Protein AF-J9EP85-F1 (afdb_monomer)

Structure (mmCIF, N/CA/C/O backbone):
data_AF-J9EP85-F1
#
_entry.id   AF-J9EP85-F1
#
loop_
_atom_site.group_PDB
_atom_site.id
_atom_site.type_symbol
_atom_site.label_atom_id
_atom_site.label_alt_id
_atom_site.label_comp_id
_atom_site.label_asym_id
_atom_site.label_entity_id
_atom_site.label_seq_id
_atom_site.pdbx_PDB_ins_code
_atom_site.Cartn_x
_atom_site.Cartn_y
_atom_site.Cartn_z
_atom_site.occupancy
_atom_site.B_iso_or_equiv
_atom_site.auth_seq_id
_atom_site.auth_comp_id
_atom_site.auth_asym_id
_ato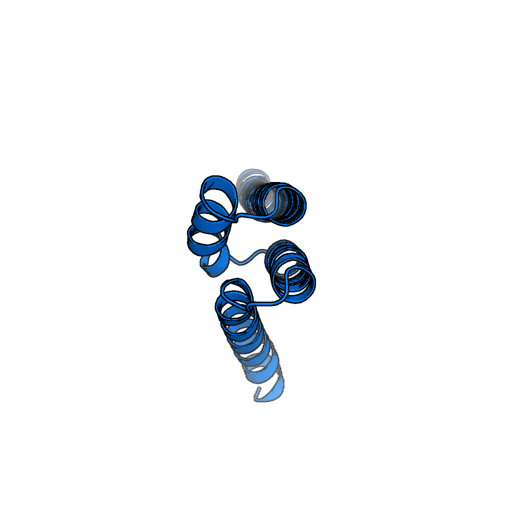m_site.auth_atom_id
_atom_site.pdbx_PDB_model_num
ATOM 1 N N . ALA A 1 1 ? -6.222 -29.318 -10.167 1.00 49.34 1 ALA A N 1
ATOM 2 C CA . ALA A 1 1 ? -6.201 -28.371 -11.299 1.00 49.34 1 ALA A CA 1
ATOM 3 C C . ALA A 1 1 ? -5.025 -27.412 -11.127 1.00 49.34 1 ALA A C 1
ATOM 5 O O . ALA A 1 1 ? -5.149 -26.448 -10.385 1.00 49.34 1 ALA A O 1
ATOM 6 N N . TYR A 1 2 ? -3.887 -27.699 -11.774 1.00 46.50 2 TYR A N 1
ATOM 7 C CA . TYR A 1 2 ? -2.642 -26.918 -11.655 1.00 46.50 2 TYR A CA 1
ATOM 8 C C . TYR A 1 2 ? -2.848 -25.413 -11.916 1.00 46.50 2 TYR A C 1
ATOM 10 O O . TYR A 1 2 ? -2.273 -24.581 -11.225 1.00 46.50 2 TYR A O 1
ATOM 18 N N . LEU A 1 3 ? -3.750 -25.066 -12.843 1.00 34.75 3 LEU A N 1
ATOM 19 C CA . LEU A 1 3 ? -4.075 -23.682 -13.207 1.00 34.75 3 LEU A CA 1
ATOM 20 C C . LEU A 1 3 ? -4.919 -22.935 -12.153 1.00 34.75 3 LEU A C 1
ATOM 22 O O . LEU A 1 3 ? -4.737 -21.735 -11.981 1.00 34.75 3 LEU A O 1
ATOM 26 N N . LEU A 1 4 ? -5.786 -23.633 -11.406 1.00 48.41 4 LEU A N 1
ATOM 27 C CA . LEU A 1 4 ? -6.554 -23.041 -10.295 1.00 48.41 4 LEU A CA 1
ATOM 28 C C . LEU A 1 4 ? -5.678 -22.844 -9.048 1.00 48.41 4 LEU A C 1
ATOM 30 O O . LEU A 1 4 ? -5.798 -21.835 -8.357 1.00 48.41 4 LEU A O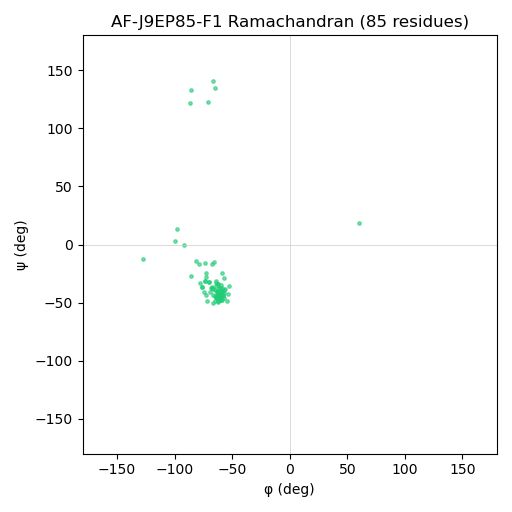 1
ATOM 34 N N . SER A 1 5 ? -4.753 -23.773 -8.781 1.00 51.75 5 SER A N 1
ATOM 35 C CA . SER A 1 5 ? -3.726 -23.583 -7.748 1.00 51.75 5 SER A CA 1
ATOM 36 C C . SER A 1 5 ? -2.734 -22.481 -8.131 1.00 51.75 5 SER A C 1
ATOM 38 O O . SER A 1 5 ? -2.339 -21.696 -7.273 1.00 51.75 5 SER A O 1
ATOM 40 N N . ALA A 1 6 ? -2.390 -22.368 -9.419 1.00 54.62 6 ALA A N 1
ATOM 41 C CA . ALA A 1 6 ? -1.510 -21.318 -9.918 1.00 54.62 6 ALA A CA 1
ATOM 42 C C . ALA A 1 6 ? -2.118 -19.926 -9.715 1.00 54.62 6 ALA A C 1
ATOM 44 O O . ALA A 1 6 ? -1.409 -19.035 -9.274 1.00 54.62 6 ALA A O 1
ATOM 45 N N . SER A 1 7 ? -3.422 -19.719 -9.942 1.00 67.56 7 SER A N 1
ATOM 46 C CA . SER A 1 7 ? -4.022 -18.388 -9.745 1.00 67.56 7 SER A CA 1
ATOM 47 C C . SER A 1 7 ? -3.985 -17.906 -8.291 1.00 67.56 7 SER A C 1
ATOM 49 O O . SER A 1 7 ? -3.795 -16.715 -8.052 1.00 67.56 7 SER A O 1
ATOM 51 N N . GLY A 1 8 ? -4.147 -18.817 -7.324 1.00 78.69 8 GLY A N 1
ATOM 52 C CA . GLY A 1 8 ? -4.058 -18.489 -5.898 1.00 78.69 8 GLY A CA 1
ATOM 53 C C . GLY A 1 8 ? -2.621 -18.201 -5.467 1.00 78.69 8 GLY A C 1
ATOM 54 O O . GLY A 1 8 ? -2.356 -17.154 -4.881 1.00 78.69 8 GLY A O 1
ATOM 55 N N . GLN A 1 9 ? -1.690 -19.085 -5.837 1.00 85.19 9 GLN A N 1
ATOM 56 C CA . GLN A 1 9 ? -0.271 -18.929 -5.516 1.00 85.19 9 GLN A CA 1
ATOM 57 C C . GLN A 1 9 ? 0.319 -17.668 -6.158 1.00 85.19 9 GLN A C 1
ATOM 59 O O . GLN A 1 9 ? 0.935 -16.868 -5.469 1.00 85.19 9 GLN A O 1
ATOM 64 N N . LEU A 1 10 ? 0.037 -17.420 -7.441 1.00 85.56 10 LEU A N 1
ATOM 65 C CA . LEU A 1 10 ? 0.484 -16.212 -8.139 1.00 85.56 10 LEU A CA 1
ATOM 66 C C . LEU A 1 10 ? -0.060 -14.941 -7.482 1.00 85.56 10 LEU A C 1
ATOM 68 O O . LEU A 1 10 ? 0.644 -13.936 -7.408 1.00 85.56 10 LEU A O 1
ATOM 72 N N . ARG A 1 11 ? -1.306 -14.962 -6.989 1.00 86.69 11 ARG A N 1
ATOM 73 C CA . ARG A 1 11 ? -1.869 -13.827 -6.249 1.00 86.69 11 ARG A CA 1
ATOM 74 C C . ARG A 1 11 ? -1.100 -13.582 -4.952 1.00 86.69 11 ARG A C 1
ATOM 76 O O . ARG A 1 11 ? -0.779 -12.434 -4.657 1.00 86.69 1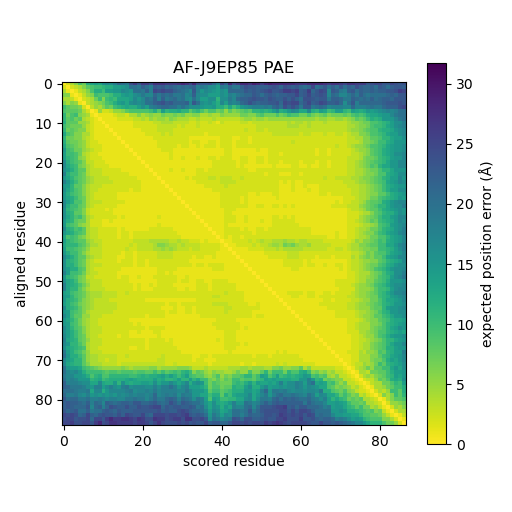1 ARG A O 1
ATOM 83 N N . ASP A 1 12 ? -0.821 -14.635 -4.192 1.00 90.62 12 ASP A N 1
ATOM 84 C CA . ASP A 1 12 ? -0.071 -14.549 -2.938 1.00 90.62 12 ASP A CA 1
ATOM 85 C C . ASP A 1 12 ? 1.381 -14.099 -3.145 1.00 90.62 12 ASP A C 1
ATOM 87 O O . ASP A 1 12 ? 1.881 -13.260 -2.387 1.00 90.62 12 ASP A O 1
ATOM 91 N N . ASP A 1 13 ? 2.025 -14.575 -4.207 1.00 92.12 13 ASP A N 1
ATOM 92 C CA . ASP A 1 13 ? 3.366 -14.154 -4.599 1.00 92.12 13 ASP A CA 1
ATOM 93 C C . ASP A 1 13 ? 3.368 -12.663 -4.976 1.00 92.12 13 ASP A C 1
ATOM 95 O O . ASP A 1 13 ? 4.191 -11.900 -4.472 1.00 92.12 13 ASP A O 1
ATOM 99 N N . LEU A 1 14 ? 2.388 -12.203 -5.768 1.00 92.56 14 LEU A N 1
ATOM 100 C CA . LEU A 1 14 ? 2.237 -10.784 -6.117 1.00 92.56 14 LEU A CA 1
ATOM 101 C C . LEU A 1 14 ? 2.025 -9.904 -4.883 1.00 92.56 14 LEU A C 1
ATOM 103 O O . LEU A 1 14 ? 2.648 -8.849 -4.773 1.00 92.56 14 LEU A O 1
ATOM 107 N N . ILE A 1 15 ? 1.171 -10.325 -3.944 1.00 94.94 15 ILE A N 1
ATOM 108 C CA . ILE A 1 15 ? 0.972 -9.607 -2.676 1.00 94.94 15 ILE A CA 1
ATOM 109 C C . ILE A 1 15 ? 2.308 -9.465 -1.943 1.00 94.94 15 ILE A C 1
ATOM 111 O O . ILE A 1 15 ? 2.644 -8.371 -1.495 1.00 94.94 15 ILE A O 1
ATOM 115 N N . THR A 1 16 ? 3.086 -10.544 -1.867 1.00 96.19 16 THR A N 1
ATOM 116 C CA . THR A 1 16 ? 4.401 -10.547 -1.216 1.00 96.19 16 THR A CA 1
ATOM 117 C C . THR A 1 16 ? 5.375 -9.596 -1.918 1.00 96.19 16 THR A C 1
ATOM 119 O O . THR A 1 16 ? 5.991 -8.762 -1.257 1.00 96.19 16 THR A O 1
ATOM 122 N N . CYS A 1 17 ? 5.453 -9.630 -3.253 1.00 96.50 17 CYS A N 1
ATOM 123 C CA . CYS A 1 17 ? 6.284 -8.705 -4.030 1.00 96.50 17 CYS A CA 1
ATOM 124 C C . CYS A 1 17 ? 5.913 -7.238 -3.780 1.00 96.50 17 CYS A C 1
ATOM 126 O O . CYS A 1 17 ? 6.796 -6.394 -3.613 1.00 96.50 17 CYS A O 1
ATOM 128 N N . TYR A 1 18 ? 4.617 -6.920 -3.737 1.00 97.75 18 TYR A N 1
ATOM 129 C CA . TYR A 1 18 ? 4.180 -5.555 -3.467 1.00 97.75 18 TYR A CA 1
ATOM 130 C C . TYR A 1 18 ? 4.430 -5.129 -2.023 1.00 97.75 18 TYR A C 1
ATOM 132 O O . TYR A 1 18 ? 4.741 -3.963 -1.817 1.00 97.75 18 TYR A O 1
ATOM 140 N N . ILE A 1 19 ? 4.370 -6.035 -1.041 1.00 98.19 19 ILE A N 1
ATOM 141 C CA . ILE A 1 19 ? 4.791 -5.728 0.334 1.00 98.19 19 ILE A CA 1
ATOM 142 C C . ILE A 1 19 ? 6.272 -5.331 0.358 1.00 98.19 19 ILE A C 1
ATOM 144 O O . ILE A 1 19 ? 6.599 -4.298 0.932 1.00 98.19 19 ILE A O 1
ATOM 148 N N . CYS A 1 20 ? 7.151 -6.068 -0.328 1.00 97.75 20 CYS A N 1
ATOM 149 C CA . CYS A 1 20 ? 8.571 -5.704 -0.420 1.00 97.75 20 CYS A CA 1
ATOM 150 C C . CYS A 1 20 ? 8.788 -4.334 -1.089 1.00 97.75 20 CYS A C 1
ATOM 152 O O . CYS A 1 20 ? 9.640 -3.557 -0.667 1.00 97.75 20 CYS A O 1
ATOM 154 N N . LEU A 1 21 ? 7.998 -3.999 -2.114 1.00 98.06 21 LEU A N 1
ATOM 155 C CA . LEU A 1 21 ? 8.085 -2.704 -2.802 1.00 98.06 21 LEU A CA 1
ATOM 156 C C . LEU A 1 21 ? 7.686 -1.504 -1.926 1.00 98.06 21 LEU A C 1
ATOM 158 O O . LEU A 1 21 ? 8.018 -0.374 -2.289 1.00 98.06 21 LEU A O 1
ATOM 162 N N . LEU A 1 22 ? 7.019 -1.713 -0.785 1.00 98.25 22 LEU A N 1
ATOM 163 C CA . LEU A 1 22 ? 6.714 -0.638 0.166 1.00 98.25 22 LEU A CA 1
ATOM 164 C C . LEU A 1 22 ? 7.966 -0.080 0.855 1.00 98.25 22 LEU A C 1
ATOM 166 O O . LEU A 1 22 ? 7.908 1.020 1.385 1.00 98.25 22 LEU A O 1
ATOM 170 N N . GLU A 1 23 ? 9.093 -0.786 0.823 1.00 97.31 23 GLU A N 1
ATOM 171 C CA . GLU A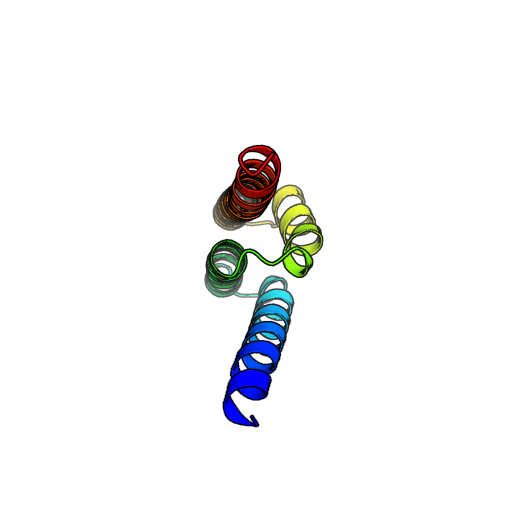 1 23 ? 10.366 -0.328 1.403 1.00 97.31 23 GLU A CA 1
ATOM 172 C C . GLU A 1 23 ? 11.317 0.260 0.348 1.00 97.31 23 GLU A C 1
ATOM 174 O O . GLU A 1 23 ? 12.443 0.650 0.647 1.00 97.31 23 GLU A O 1
ATOM 179 N N . HIS A 1 24 ? 10.874 0.343 -0.909 1.00 98.44 24 HIS A N 1
ATOM 180 C CA . HIS A 1 24 ? 11.706 0.809 -2.010 1.00 98.44 24 HIS A CA 1
ATOM 181 C C . HIS A 1 24 ? 12.076 2.297 -1.857 1.00 98.44 24 HIS A C 1
ATOM 183 O O . HIS A 1 24 ? 11.237 3.128 -1.504 1.00 98.44 24 HIS A O 1
ATOM 189 N N . GLU A 1 25 ? 13.313 2.670 -2.201 1.00 97.75 25 GLU A N 1
ATOM 190 C CA . GLU A 1 25 ? 13.819 4.050 -2.079 1.00 97.75 25 GLU A CA 1
ATOM 191 C C . GLU A 1 25 ? 12.994 5.066 -2.893 1.00 97.75 25 GLU A C 1
ATOM 193 O O . GLU A 1 25 ? 12.679 6.166 -2.434 1.00 97.75 25 GLU A O 1
ATOM 198 N N . ASN A 1 26 ? 12.582 4.665 -4.097 1.00 98.12 26 ASN A N 1
ATOM 199 C CA . ASN A 1 26 ? 11.772 5.474 -4.998 1.00 98.12 26 ASN A CA 1
ATOM 200 C C . ASN A 1 26 ? 10.325 5.626 -4.494 1.00 98.12 26 ASN A C 1
ATOM 202 O O . ASN A 1 26 ? 9.592 4.644 -4.366 1.00 98.12 26 ASN A O 1
ATOM 206 N N . GLU A 1 27 ? 9.890 6.875 -4.306 1.00 98.31 27 GLU A N 1
ATOM 207 C CA . GLU A 1 27 ? 8.527 7.229 -3.884 1.00 98.31 27 GLU A CA 1
ATOM 208 C C . GLU A 1 27 ? 7.439 6.618 -4.785 1.00 98.31 27 GLU A C 1
ATOM 210 O O . GLU A 1 27 ? 6.424 6.121 -4.292 1.00 98.31 27 GLU A O 1
ATOM 215 N N . GLN A 1 28 ? 7.625 6.635 -6.111 1.00 98.06 28 GLN A N 1
ATOM 216 C CA . GLN A 1 28 ? 6.606 6.134 -7.037 1.00 98.06 28 GLN A CA 1
ATOM 217 C C . GLN A 1 28 ? 6.469 4.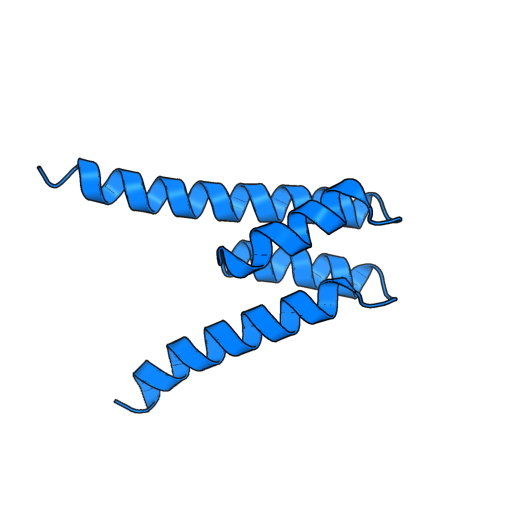611 -6.964 1.00 98.06 28 GLN A C 1
ATOM 219 O O . GLN A 1 28 ? 5.351 4.112 -7.102 1.00 98.06 28 GLN A O 1
ATOM 224 N N . SER A 1 29 ? 7.554 3.882 -6.676 1.00 98.31 29 SER A N 1
ATOM 225 C CA . SER A 1 29 ? 7.496 2.439 -6.403 1.00 98.31 29 SER A CA 1
ATOM 226 C C . SER A 1 29 ? 6.624 2.143 -5.183 1.00 98.31 29 SER A C 1
ATOM 228 O O . SER A 1 29 ? 5.708 1.323 -5.275 1.00 98.31 29 SER A O 1
ATOM 230 N N . ARG A 1 30 ? 6.824 2.873 -4.075 1.00 98.62 30 ARG A N 1
ATOM 231 C CA . ARG A 1 30 ? 6.009 2.713 -2.858 1.00 98.62 30 ARG A CA 1
ATOM 232 C C . ARG A 1 30 ? 4.540 3.063 -3.102 1.00 98.62 30 ARG A C 1
ATOM 234 O O . ARG A 1 30 ? 3.653 2.297 -2.736 1.00 98.62 30 ARG A O 1
ATOM 241 N N . LYS A 1 31 ? 4.254 4.163 -3.813 1.00 98.38 31 LYS A N 1
ATOM 242 C CA . LYS A 1 31 ? 2.877 4.526 -4.217 1.00 98.38 31 LYS A CA 1
ATOM 243 C C . LYS A 1 31 ? 2.229 3.456 -5.092 1.00 98.38 31 LYS A C 1
ATOM 245 O O . LYS A 1 31 ? 1.057 3.129 -4.901 1.00 98.38 31 LYS A O 1
ATOM 250 N N . GLY A 1 32 ? 2.975 2.918 -6.056 1.00 97.56 32 GLY A N 1
ATOM 251 C CA . GLY A 1 32 ? 2.523 1.830 -6.920 1.00 97.56 32 GLY A CA 1
ATOM 252 C C . GLY A 1 32 ? 2.158 0.584 -6.116 1.00 97.56 32 GLY A C 1
ATOM 253 O O . GLY A 1 32 ? 1.083 0.017 -6.320 1.00 97.56 32 GLY A O 1
ATOM 254 N N . ALA A 1 33 ? 2.996 0.223 -5.144 1.00 98.00 33 ALA A N 1
ATOM 255 C CA . ALA A 1 33 ? 2.743 -0.879 -4.226 1.00 98.00 33 ALA A CA 1
ATOM 256 C C . ALA A 1 33 ? 1.479 -0.664 -3.380 1.00 98.00 33 ALA A C 1
ATOM 258 O O . ALA A 1 33 ? 0.637 -1.562 -3.327 1.00 98.00 33 ALA A O 1
ATOM 259 N N . CYS A 1 34 ? 1.269 0.533 -2.815 1.00 98.38 34 CYS A N 1
ATOM 260 C CA . CYS A 1 34 ? 0.034 0.860 -2.093 1.00 98.38 34 CYS A CA 1
ATOM 261 C C . CYS A 1 34 ? -1.215 0.619 -2.958 1.00 98.38 34 CYS A C 1
ATOM 263 O O . CYS A 1 34 ? -2.151 -0.069 -2.544 1.00 98.38 34 CYS A O 1
ATOM 265 N N . ARG A 1 35 ? -1.219 1.126 -4.197 1.00 97.38 35 ARG A N 1
ATOM 266 C CA . ARG A 1 35 ? -2.347 0.964 -5.132 1.00 97.38 35 ARG A CA 1
ATOM 267 C C . ARG A 1 35 ? -2.605 -0.497 -5.489 1.00 97.38 35 ARG A C 1
ATOM 269 O O . ARG A 1 35 ? -3.765 -0.919 -5.536 1.00 97.38 35 ARG A O 1
ATOM 276 N N . ALA A 1 36 ? -1.541 -1.257 -5.740 1.00 95.75 36 ALA A N 1
ATOM 277 C CA . ALA A 1 36 ? -1.633 -2.670 -6.076 1.00 95.75 36 ALA A CA 1
ATOM 278 C C . ALA A 1 36 ? -2.201 -3.482 -4.905 1.00 95.75 36 ALA A C 1
ATOM 280 O O . ALA A 1 36 ? -3.180 -4.202 -5.089 1.00 95.75 36 ALA A O 1
ATOM 281 N N . LEU A 1 37 ? -1.682 -3.291 -3.689 1.00 95.69 37 LEU A N 1
ATOM 282 C CA . LEU A 1 37 ? -2.172 -3.972 -2.485 1.00 95.69 37 LEU A CA 1
ATOM 283 C C . LEU A 1 37 ? -3.635 -3.635 -2.178 1.00 95.69 37 LEU A C 1
ATOM 285 O O . LEU A 1 37 ? -4.416 -4.539 -1.888 1.00 95.69 37 LEU A O 1
ATOM 289 N N . GLY A 1 38 ? -4.039 -2.369 -2.323 1.00 94.88 38 GLY A N 1
ATOM 290 C CA . GLY A 1 38 ? -5.440 -1.967 -2.169 1.00 94.88 38 GLY A CA 1
ATOM 291 C C . GLY A 1 38 ? -6.375 -2.626 -3.191 1.00 94.88 38 GLY A C 1
ATOM 292 O O . GLY A 1 38 ? -7.515 -2.945 -2.870 1.00 94.88 38 GLY A O 1
ATOM 293 N N . THR A 1 39 ? -5.893 -2.870 -4.413 1.00 93.12 39 THR A N 1
ATOM 294 C CA . THR A 1 39 ? -6.647 -3.573 -5.470 1.00 93.12 39 THR A CA 1
ATOM 295 C C . THR A 1 39 ? -6.697 -5.082 -5.223 1.00 93.12 39 THR A C 1
ATOM 297 O O . THR A 1 39 ? -7.713 -5.727 -5.465 1.00 93.12 39 THR A O 1
ATOM 300 N N . LEU A 1 40 ? -5.609 -5.651 -4.701 1.00 91.19 40 LEU A N 1
ATOM 301 C CA . LEU A 1 40 ? -5.525 -7.058 -4.317 1.00 91.19 40 LEU A CA 1
ATOM 302 C C . LEU A 1 40 ? -6.301 -7.361 -3.027 1.00 91.19 40 LEU A C 1
ATOM 304 O O . LEU A 1 40 ? -6.571 -8.528 -2.753 1.00 91.19 40 LEU A O 1
ATOM 308 N N . GLY A 1 41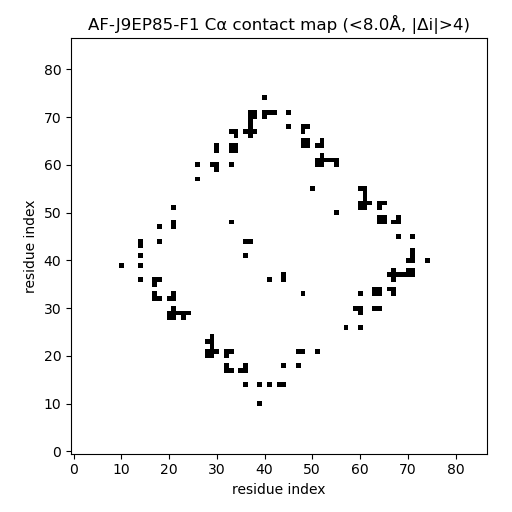 ? -6.679 -6.353 -2.236 1.00 90.00 41 GLY A N 1
ATOM 309 C CA . GLY A 1 41 ? -7.630 -6.505 -1.130 1.00 90.00 41 GLY A CA 1
ATOM 310 C C . GLY A 1 41 ? -7.192 -7.487 -0.036 1.00 90.00 41 GLY A C 1
ATOM 311 O O . GLY A 1 41 ? -8.036 -7.986 0.697 1.00 90.00 41 GLY A O 1
ATOM 312 N N . SER A 1 42 ? -5.903 -7.827 0.043 1.00 88.75 42 SER A N 1
ATOM 313 C CA . SER A 1 42 ? -5.413 -8.853 0.964 1.00 88.75 42 SER A CA 1
ATOM 314 C C . SER A 1 42 ? -5.124 -8.268 2.338 1.00 88.75 42 SER A C 1
ATOM 316 O O . SER A 1 42 ? -4.412 -7.268 2.459 1.00 88.75 42 SER A O 1
ATOM 318 N N . SER A 1 43 ? -5.595 -8.949 3.384 1.00 91.06 43 SER A N 1
ATOM 319 C CA . SER A 1 43 ? -5.316 -8.595 4.778 1.00 91.06 43 SER A CA 1
ATOM 320 C C . SER A 1 43 ? -3.817 -8.598 5.106 1.00 91.06 43 SER A C 1
ATOM 322 O O . SER A 1 43 ? -3.386 -7.838 5.972 1.00 91.06 43 SER A O 1
ATOM 324 N N . LYS A 1 44 ? -2.996 -9.359 4.360 1.00 93.62 44 LYS A N 1
ATOM 325 C CA . LYS A 1 44 ? -1.524 -9.365 4.483 1.00 93.62 44 LYS A CA 1
ATOM 326 C C . LYS A 1 44 ? -0.908 -7.970 4.287 1.00 93.62 44 LYS A C 1
ATOM 328 O O . LYS A 1 44 ? 0.134 -7.677 4.862 1.00 93.62 44 LYS A O 1
ATOM 333 N N . GLY A 1 45 ? -1.552 -7.103 3.500 1.00 94.25 45 GLY A N 1
ATOM 334 C CA . GLY A 1 45 ? -1.094 -5.734 3.253 1.00 94.25 45 GLY A CA 1
ATOM 335 C C . GLY A 1 45 ? -1.462 -4.731 4.351 1.00 94.25 45 GLY A C 1
ATOM 336 O O . GLY A 1 45 ? -0.893 -3.645 4.376 1.00 94.25 45 GLY A O 1
ATOM 337 N N . VAL A 1 46 ? -2.376 -5.060 5.272 1.00 96.31 46 VAL A N 1
ATOM 338 C CA . VAL A 1 46 ? -2.922 -4.089 6.241 1.00 96.31 46 VAL A CA 1
ATOM 339 C C . VAL A 1 46 ? -1.842 -3.535 7.163 1.00 96.31 46 VAL A C 1
ATOM 341 O O . VAL A 1 46 ? -1.737 -2.320 7.330 1.00 96.31 46 VAL A O 1
ATOM 344 N N . TYR A 1 47 ? -1.016 -4.406 7.746 1.00 96.81 47 TYR A N 1
ATOM 345 C CA . TYR A 1 47 ? 0.016 -3.968 8.683 1.00 96.81 47 TYR A CA 1
ATOM 346 C C . TYR A 1 47 ? 1.108 -3.120 7.996 1.00 96.81 47 TYR A C 1
ATOM 348 O O . TYR A 1 47 ? 1.328 -1.991 8.443 1.00 96.81 47 TYR A O 1
ATOM 356 N N . PRO A 1 48 ? 1.713 -3.556 6.869 1.00 97.75 48 PRO A N 1
ATOM 357 C CA . PRO A 1 48 ? 2.670 -2.729 6.128 1.00 97.75 48 PRO A CA 1
ATOM 358 C C . PRO A 1 48 ? 2.104 -1.375 5.670 1.00 97.75 48 PRO A C 1
ATOM 360 O O . PRO A 1 48 ? 2.768 -0.348 5.799 1.00 97.75 48 PRO A O 1
ATOM 363 N N . LEU A 1 49 ? 0.858 -1.340 5.183 1.00 98.31 49 LEU A N 1
ATOM 364 C CA . LEU A 1 49 ? 0.216 -0.092 4.757 1.00 98.31 49 LEU A CA 1
ATOM 365 C C . LEU A 1 49 ? -0.060 0.847 5.938 1.00 98.31 49 LEU A C 1
ATOM 367 O O . LEU A 1 49 ? 0.112 2.057 5.807 1.00 98.31 49 LEU A O 1
ATOM 371 N N . THR A 1 50 ? -0.443 0.309 7.099 1.00 98.38 50 THR A N 1
ATOM 372 C CA . THR A 1 50 ? -0.621 1.103 8.328 1.00 98.38 50 THR A CA 1
ATOM 373 C C . THR A 1 50 ? 0.701 1.724 8.771 1.00 98.38 50 THR A C 1
ATOM 375 O O . THR A 1 50 ? 0.736 2.897 9.144 1.00 98.38 50 THR A O 1
ATOM 378 N N . PHE A 1 51 ? 1.804 0.975 8.670 1.00 98.19 51 PHE A N 1
ATOM 379 C CA . PHE A 1 51 ? 3.132 1.508 8.952 1.00 98.19 51 PHE A CA 1
ATOM 380 C C . PHE A 1 51 ? 3.497 2.652 7.995 1.00 98.19 51 PHE A C 1
ATOM 382 O O . PHE A 1 51 ? 3.853 3.732 8.466 1.00 98.19 51 PHE A O 1
ATOM 389 N N . LEU A 1 52 ? 3.340 2.471 6.677 1.00 98.19 52 LEU A N 1
ATOM 390 C CA . LEU A 1 52 ? 3.603 3.539 5.700 1.00 98.19 52 LEU A CA 1
ATOM 391 C C . LEU A 1 52 ? 2.729 4.771 5.941 1.00 98.19 52 LEU A C 1
ATOM 393 O O . LEU A 1 52 ? 3.230 5.890 5.886 1.00 98.19 52 LEU A O 1
ATOM 397 N N . TYR A 1 53 ? 1.445 4.584 6.248 1.00 98.44 53 TYR A N 1
ATOM 398 C CA . TYR A 1 53 ? 0.531 5.688 6.540 1.00 98.44 53 TYR A CA 1
ATOM 399 C C . TYR A 1 53 ? 1.034 6.583 7.682 1.00 98.44 53 TYR A C 1
ATOM 401 O O . TYR A 1 53 ? 0.902 7.802 7.596 1.00 98.44 53 TYR A O 1
ATOM 409 N N . GLY A 1 54 ? 1.637 6.001 8.723 1.00 98.00 54 GLY A N 1
ATOM 410 C CA . GLY A 1 54 ? 2.175 6.754 9.857 1.00 98.00 54 GLY A CA 1
ATOM 411 C C . GLY A 1 54 ? 3.599 7.285 9.664 1.00 98.00 54 GLY A C 1
ATOM 412 O O . GLY A 1 54 ? 3.950 8.284 10.285 1.00 98.00 54 GLY A O 1
ATOM 413 N N . ASN A 1 55 ? 4.416 6.630 8.831 1.00 98.12 55 ASN A N 1
ATOM 414 C CA . ASN A 1 55 ? 5.875 6.791 8.887 1.00 98.12 55 ASN A CA 1
ATOM 415 C C . ASN A 1 55 ? 6.542 7.145 7.552 1.00 98.12 55 ASN A C 1
ATOM 417 O O . ASN A 1 55 ? 7.714 7.519 7.560 1.00 98.12 55 ASN A O 1
ATOM 421 N N . ASP A 1 56 ? 5.853 7.043 6.409 1.00 98.56 56 ASP A N 1
ATOM 422 C CA . ASP A 1 56 ? 6.497 7.359 5.130 1.00 98.56 56 ASP A CA 1
ATOM 423 C C . ASP A 1 56 ? 6.877 8.847 5.064 1.00 98.56 56 ASP A C 1
ATOM 425 O O . ASP A 1 56 ? 6.038 9.696 5.390 1.00 98.56 56 ASP A O 1
ATOM 429 N N . PRO A 1 57 ? 8.095 9.207 4.617 1.00 98.06 57 PRO A N 1
ATOM 430 C CA . PRO A 1 57 ? 8.496 10.607 4.502 1.00 98.06 57 PRO A CA 1
ATOM 431 C C . PRO A 1 57 ? 7.629 11.392 3.507 1.00 98.06 57 PRO A C 1
ATOM 433 O O . PRO A 1 57 ? 7.338 12.570 3.732 1.00 98.06 57 P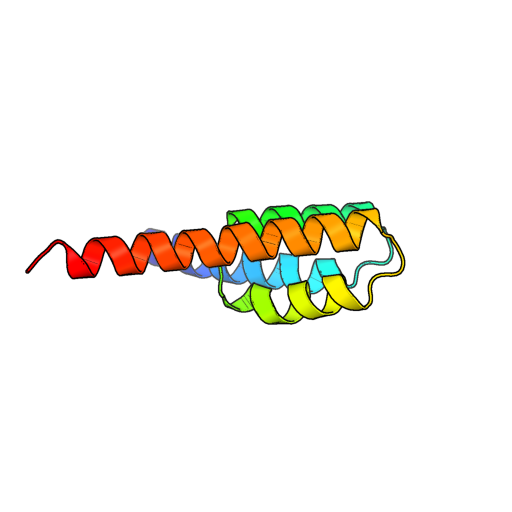RO A O 1
ATOM 436 N N . ALA A 1 58 ? 7.166 10.755 2.430 1.00 98.31 58 ALA A N 1
ATOM 437 C CA . ALA A 1 58 ? 6.391 11.415 1.393 1.00 98.31 58 ALA A CA 1
ATOM 438 C C . ALA A 1 58 ? 4.896 11.419 1.738 1.00 98.31 58 ALA A C 1
ATOM 440 O O . ALA A 1 58 ? 4.253 10.376 1.864 1.00 98.31 58 ALA A O 1
ATOM 441 N N . GLN A 1 59 ? 4.305 12.613 1.823 1.00 98.31 59 GLN A N 1
ATOM 442 C CA . GLN A 1 59 ? 2.872 12.769 2.097 1.00 98.31 59 GLN A CA 1
ATOM 443 C C . GLN A 1 59 ? 1.998 12.043 1.066 1.00 98.31 59 GLN A C 1
ATOM 445 O O . GLN A 1 59 ? 1.013 11.403 1.426 1.00 98.31 59 GLN A O 1
ATOM 450 N N . THR A 1 60 ? 2.396 12.084 -0.204 1.00 98.19 60 THR A N 1
ATOM 451 C CA . THR A 1 60 ? 1.716 11.400 -1.312 1.00 98.19 60 THR A CA 1
ATOM 452 C C . THR A 1 60 ? 1.659 9.884 -1.115 1.00 98.19 60 THR A C 1
ATOM 454 O O . THR A 1 60 ? 0.671 9.257 -1.492 1.00 98.19 60 THR A O 1
ATOM 457 N N . VAL A 1 61 ? 2.691 9.281 -0.516 1.00 98.62 61 VAL A N 1
ATOM 458 C CA . VAL A 1 61 ? 2.709 7.849 -0.187 1.00 98.62 61 VAL A CA 1
ATOM 459 C C . VAL A 1 61 ? 1.778 7.564 0.986 1.00 98.62 61 VAL A C 1
ATOM 461 O O . VAL A 1 61 ? 0.998 6.614 0.911 1.00 98.62 61 VAL A O 1
ATOM 464 N N 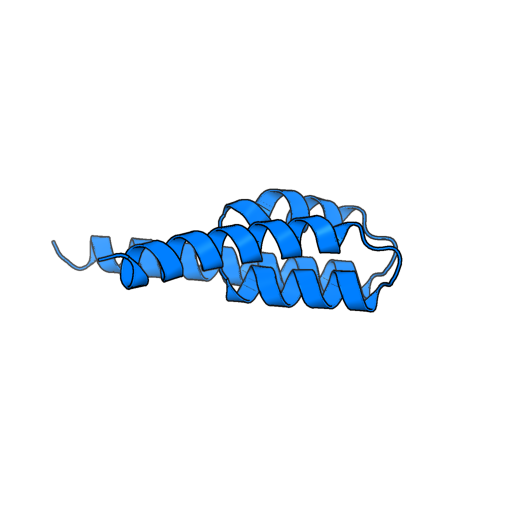. ARG A 1 62 ? 1.799 8.401 2.036 1.00 98.69 62 ARG A N 1
ATOM 465 C CA . ARG A 1 62 ? 0.896 8.252 3.192 1.00 98.69 62 ARG A CA 1
ATOM 466 C C . ARG A 1 62 ? -0.573 8.294 2.764 1.00 98.69 62 ARG A C 1
ATOM 468 O O . ARG A 1 62 ? -1.361 7.443 3.167 1.00 98.69 62 ARG A O 1
ATOM 475 N N . GLU A 1 63 ? -0.938 9.232 1.894 1.00 98.44 63 GLU A N 1
ATOM 476 C CA . GLU A 1 63 ? -2.298 9.343 1.352 1.00 98.44 63 GLU A CA 1
ATOM 477 C C . GLU A 1 63 ? -2.710 8.110 0.533 1.00 98.44 63 GLU A C 1
ATOM 479 O O . GLU A 1 63 ? -3.838 7.628 0.658 1.00 98.44 63 GLU A O 1
ATOM 484 N N . GLU A 1 64 ? -1.810 7.562 -0.287 1.00 98.38 64 GLU A N 1
ATOM 485 C CA . GLU A 1 64 ? -2.073 6.328 -1.041 1.00 98.38 64 GLU A CA 1
ATOM 486 C C . GLU A 1 64 ? -2.185 5.101 -0.128 1.00 98.38 64 GLU A C 1
ATOM 488 O O . GLU A 1 64 ? -3.045 4.248 -0.357 1.00 98.38 64 GLU A O 1
ATOM 493 N N . ALA A 1 65 ? -1.380 5.022 0.935 1.00 98.44 65 ALA A N 1
ATOM 494 C CA . ALA A 1 65 ? -1.487 3.968 1.940 1.00 98.44 65 ALA A CA 1
ATOM 495 C C . ALA A 1 65 ? -2.852 4.007 2.648 1.00 98.44 65 ALA A C 1
ATOM 497 O O . ALA A 1 65 ? -3.514 2.976 2.768 1.00 98.44 65 ALA A O 1
ATOM 498 N N . HIS A 1 66 ? -3.331 5.200 3.020 1.00 98.25 66 HIS A N 1
ATOM 499 C CA . HIS A 1 66 ? -4.670 5.374 3.586 1.00 98.25 66 HIS A CA 1
ATOM 500 C C . HIS A 1 66 ? -5.772 4.909 2.621 1.00 98.25 66 HIS A C 1
ATOM 502 O O . HIS A 1 66 ? -6.637 4.119 2.997 1.00 98.25 66 HIS A O 1
ATOM 508 N N . ARG A 1 67 ? -5.709 5.326 1.347 1.00 97.56 67 ARG A N 1
ATOM 509 C CA . ARG A 1 67 ? -6.672 4.900 0.313 1.00 97.56 67 ARG A CA 1
ATOM 510 C C . ARG A 1 67 ? -6.675 3.384 0.118 1.00 97.56 67 ARG A C 1
ATOM 512 O O . ARG A 1 67 ? -7.737 2.797 -0.089 1.00 97.56 67 ARG A O 1
ATOM 519 N N . ALA A 1 68 ? -5.504 2.753 0.155 1.00 97.25 68 ALA A N 1
ATOM 520 C CA . ALA A 1 68 ? -5.373 1.307 0.038 1.00 97.25 68 ALA A CA 1
ATOM 521 C C . ALA A 1 68 ? -6.025 0.579 1.224 1.00 97.25 68 ALA A C 1
ATOM 523 O O . ALA A 1 68 ? -6.784 -0.364 1.003 1.00 97.25 68 ALA A O 1
ATOM 524 N N . LEU A 1 69 ? -5.806 1.059 2.453 1.00 97.44 69 LEU A N 1
ATOM 525 C CA . LEU A 1 69 ? -6.453 0.530 3.658 1.00 97.44 69 LEU A CA 1
ATOM 526 C C . LEU A 1 69 ? -7.980 0.624 3.570 1.00 97.44 69 LEU A C 1
ATOM 528 O O . LEU A 1 69 ? -8.656 -0.380 3.775 1.00 97.44 69 LEU A O 1
ATOM 532 N N . SER A 1 70 ? -8.532 1.778 3.176 1.00 95.69 70 SER A N 1
ATOM 533 C CA . SER A 1 70 ? -9.986 1.939 3.018 1.00 95.69 70 SER A CA 1
ATOM 534 C C . SER A 1 70 ? -10.587 0.953 2.009 1.00 95.69 70 SER A C 1
ATOM 536 O O . SER A 1 70 ? -11.685 0.445 2.226 1.00 95.69 70 SER A O 1
ATOM 538 N N . LYS A 1 71 ? -9.874 0.658 0.911 1.00 93.44 71 LYS A N 1
ATOM 539 C CA . LYS A 1 71 ? -10.309 -0.342 -0.078 1.00 93.44 71 LYS A CA 1
ATOM 540 C C . LYS A 1 71 ? -10.300 -1.757 0.492 1.00 93.44 71 LYS A C 1
ATOM 542 O O . LYS A 1 71 ? -11.242 -2.504 0.248 1.00 93.44 71 LYS A O 1
ATOM 547 N N . ILE A 1 72 ? -9.255 -2.118 1.239 1.00 91.44 72 ILE A N 1
ATOM 548 C CA . ILE A 1 72 ? -9.155 -3.440 1.868 1.00 91.44 72 ILE A CA 1
ATOM 549 C C . ILE A 1 72 ? -10.307 -3.634 2.858 1.00 91.44 72 ILE A C 1
ATOM 551 O O . ILE A 1 72 ? -10.996 -4.644 2.775 1.00 91.44 72 ILE A O 1
ATOM 555 N N . THR A 1 73 ? -10.567 -2.656 3.731 1.00 86.25 73 THR A N 1
ATOM 556 C CA . THR A 1 73 ? -11.662 -2.737 4.708 1.00 86.25 73 THR A CA 1
ATOM 557 C C . THR A 1 73 ? -13.024 -2.844 4.031 1.00 86.25 73 THR A C 1
ATOM 559 O O . THR A 1 73 ? -13.791 -3.738 4.363 1.00 86.25 73 THR A O 1
ATOM 562 N N . ARG A 1 74 ? -13.298 -2.020 3.010 1.00 83.81 74 ARG A N 1
ATOM 563 C CA . ARG A 1 74 ? -14.569 -2.095 2.276 1.00 83.81 74 ARG A CA 1
ATOM 564 C C . ARG A 1 74 ? -14.799 -3.469 1.640 1.00 83.81 74 ARG A C 1
ATOM 566 O O . ARG A 1 74 ? -15.908 -3.982 1.699 1.00 83.81 74 ARG A O 1
ATOM 573 N N . ASN A 1 75 ? -13.760 -4.080 1.069 1.00 76.19 75 ASN A N 1
ATOM 574 C CA . ASN A 1 75 ? -13.873 -5.426 0.503 1.00 76.19 75 ASN A CA 1
ATOM 575 C C . ASN A 1 75 ? -14.183 -6.487 1.573 1.00 76.19 75 ASN A C 1
ATOM 577 O O . ASN A 1 75 ? -14.864 -7.463 1.275 1.00 76.19 75 ASN A O 1
ATOM 581 N N . LEU A 1 76 ? -13.682 -6.319 2.801 1.00 71.25 76 LEU A N 1
ATOM 582 C CA . LEU A 1 76 ? -14.016 -7.207 3.918 1.00 71.25 76 LEU A CA 1
ATOM 583 C C . LEU A 1 76 ? -15.476 -7.026 4.354 1.00 71.25 76 LEU A C 1
ATOM 585 O O . LEU A 1 76 ? -16.160 -8.020 4.580 1.00 71.25 76 LEU A O 1
ATOM 589 N N . ASP A 1 77 ? -15.964 -5.787 4.404 1.00 71.69 77 ASP A N 1
ATOM 590 C CA . ASP A 1 77 ? -17.359 -5.480 4.745 1.00 71.69 77 ASP A CA 1
ATOM 591 C C . ASP A 1 77 ? -18.339 -5.998 3.675 1.00 71.69 77 ASP A C 1
ATOM 593 O O . ASP A 1 77 ? -19.405 -6.528 3.988 1.00 71.69 77 ASP A O 1
ATOM 597 N N . ASP A 1 78 ? -17.969 -5.911 2.395 1.00 66.44 78 ASP A N 1
ATOM 598 C CA . ASP A 1 78 ? -18.773 -6.459 1.298 1.00 66.44 78 ASP A CA 1
ATOM 599 C C . 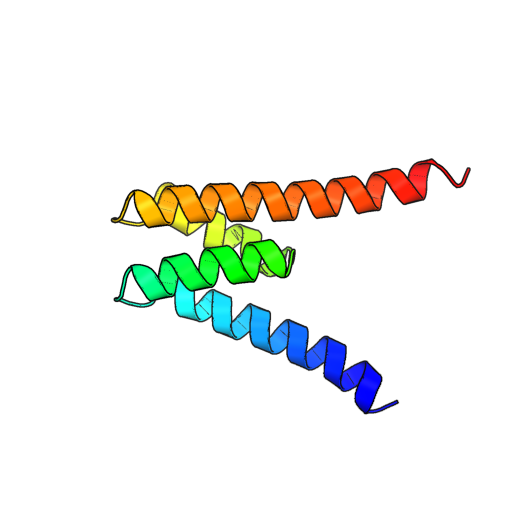ASP A 1 78 ? -18.890 -7.996 1.392 1.00 66.44 78 ASP A C 1
ATOM 601 O O . ASP A 1 78 ? -19.924 -8.554 1.029 1.00 66.44 78 ASP A O 1
ATOM 605 N N . LEU A 1 79 ? -17.880 -8.694 1.928 1.00 61.19 79 LEU A N 1
ATOM 606 C CA . LEU A 1 79 ? -17.932 -10.145 2.150 1.00 61.19 79 LEU A CA 1
ATOM 607 C C . LEU A 1 79 ? -18.829 -10.526 3.338 1.00 61.19 79 LEU A C 1
ATOM 609 O O . LEU A 1 79 ? -19.597 -11.483 3.238 1.00 61.19 79 LEU A O 1
ATOM 613 N N . THR A 1 80 ? -18.786 -9.772 4.439 1.00 63.31 80 THR A N 1
ATOM 614 C CA . THR A 1 80 ? -19.593 -10.058 5.642 1.00 63.31 80 THR A CA 1
ATOM 615 C C . THR A 1 80 ? -21.082 -9.736 5.450 1.00 63.31 80 THR A C 1
ATOM 617 O O . THR A 1 80 ? -21.950 -10.406 6.020 1.00 63.31 80 THR A O 1
ATOM 620 N N . ASN A 1 81 ? -21.406 -8.776 4.579 1.00 58.50 81 ASN A N 1
ATOM 621 C CA . ASN A 1 81 ? -22.787 -8.418 4.236 1.00 58.50 81 ASN A CA 1
ATOM 622 C C . ASN A 1 81 ? -23.499 -9.464 3.350 1.00 58.50 81 ASN A C 1
ATOM 624 O O . ASN A 1 81 ? -24.728 -9.557 3.374 1.00 58.50 81 ASN A O 1
ATOM 628 N N . ILE A 1 82 ? -22.758 -10.278 2.587 1.00 59.91 82 ILE A N 1
ATOM 629 C CA . ILE A 1 82 ? -23.328 -11.353 1.749 1.00 59.91 82 ILE A CA 1
ATOM 630 C C . ILE A 1 82 ? -23.698 -12.586 2.591 1.00 59.91 82 ILE A C 1
ATOM 632 O O . ILE A 1 82 ? -24.661 -13.288 2.277 1.00 59.91 82 ILE A O 1
ATOM 636 N N . GLU A 1 83 ? -22.953 -12.873 3.660 1.00 59.25 83 GLU A N 1
ATOM 637 C CA . GLU A 1 83 ? -23.225 -14.026 4.532 1.00 59.25 83 GLU A CA 1
ATOM 638 C C . GLU A 1 83 ? -24.454 -13.805 5.427 1.00 59.25 83 GLU A C 1
ATOM 640 O O . GLU A 1 83 ? -25.202 -14.744 5.691 1.00 59.25 83 GLU A O 1
ATOM 645 N N . THR A 1 84 ? -24.725 -12.560 5.823 1.00 55.19 84 THR A N 1
ATOM 646 C CA . THR A 1 84 ? -25.878 -12.191 6.665 1.00 55.19 84 THR A CA 1
ATOM 647 C C . THR A 1 84 ? -27.207 -12.102 5.910 1.00 55.19 84 THR A C 1
ATOM 649 O O . THR A 1 84 ? -28.256 -12.156 6.541 1.00 55.19 84 THR A O 1
ATOM 652 N N . THR A 1 85 ? -27.200 -12.014 4.575 1.00 52.88 85 THR A N 1
ATOM 653 C CA . THR A 1 85 ? -28.423 -11.973 3.742 1.00 52.88 85 THR A CA 1
ATOM 654 C C . THR A 1 85 ? -28.901 -13.347 3.250 1.00 52.88 85 THR A C 1
ATOM 656 O O . THR A 1 85 ? -29.914 -13.423 2.557 1.00 52.88 85 THR A O 1
ATOM 659 N N . LYS A 1 86 ? -28.200 -14.440 3.588 1.00 54.22 86 LYS A N 1
ATOM 660 C CA . LYS A 1 86 ? -28.565 -15.822 3.204 1.00 54.22 86 LYS A CA 1
ATOM 661 C C . LYS A 1 86 ? -29.312 -16.620 4.289 1.00 54.22 86 LYS A C 1
ATOM 663 O O . LYS A 1 86 ? -29.440 -17.835 4.141 1.00 54.22 86 LYS A O 1
ATOM 668 N N . ILE A 1 87 ? -29.799 -15.965 5.343 1.00 48.59 87 ILE A N 1
ATOM 669 C CA . ILE A 1 87 ? -30.580 -16.569 6.441 1.00 48.59 87 ILE A CA 1
ATOM 670 C C . ILE A 1 87 ? -32.022 -16.076 6.436 1.00 48.59 87 ILE A C 1
ATOM 672 O O . ILE A 1 87 ? -32.225 -14.867 6.192 1.00 48.59 87 ILE A O 1
#

Solvent-accessible surface area (backbone atoms only — not comparable to full-atom values): 4640 Å² total; per-residue (Å²): 107,73,69,65,53,43,55,53,51,53,50,53,51,50,51,51,54,33,58,58,31,56,73,43,90,51,64,67,51,23,33,51,20,26,52,50,42,22,72,66,44,48,74,84,44,48,62,63,31,53,50,37,41,77,63,48,89,48,64,71,39,18,54,34,17,49,54,16,46,56,41,26,52,51,55,54,51,59,54,56,57,58,65,68,68,74,113

InterPro domains:
  IPR011989 Armadillo-like helical [G3DSA:1.25.10.10] (16-86)
  IPR016024 Armadillo-type fold [SSF48371] (8-77)

Secondary structure (DSSP, 8-state):
-HHHHHHHHHHHHHHHHHHHHTT-SSHHHHHHHHHHHHHHT-GGGHHHHHHHHHH-S-HHHHHHHHHHHHHHHHHHHHHHHHHHT--

Nearest PDB structures (foldseek):
  8aw4-assembly1_A  TM=9.791E-01  e=7.961E-03  synthetic construct
  7q1f-assembly1_D  TM=9.534E-01  e=5.996E-03  synthetic construct
  4zv6-assembly1_A  TM=9.925E-01  e=1.119E-02  synthetic construct
  7q1f-assembly2_T  TM=9.512E-01  e=9.987E-03  synthetic construct
  6veh-assembly1_A  TM=9.552E-01  e=1.485E-02  synthetic construct

Sequence (87 aa):
AYLLSASGQLRDDLITCYICLLEHENEQSRKGACRALGTLGSSKGVYPLTFLYGNDPAQTVREEAHRALSKITRNLDDLTNIETTKI

Radius of gyration: 14.56 Å; Cα contacts (8 Å, |Δi|>4): 85; chains: 1; bounding box: 44×41×23 Å

Foldseek 3Di:
DVVVVCVVVVLVVLLVVLLVQCPDPDPVSNLVSLQVLLVSLDPVCQVSLVCCLVDPPDPSSVVSSVSSNVSSVVVVVVVVVVVVVPD

pLDDT: mean 86.75, std 17.05, range [34.75, 98.69]

Organism: Wuchereria bancrofti (NCBI:txid6293)

Mean predicted aligned error: 6.75 Å